Protein AF-A0A382PFU3-F1 (afdb_monomer_lite)

Sequence (94 aa):
MAKTDDIKFTEEELSSIGELQTDYARINNAFGQIAVAKYNIDLQEDAVRNDLQETRQKEQNILNTITEKYGPGQLDPATGVFTPSEVPDDEDSE

Secondary structure (DSSP, 8-state):
------PPPPHHHHHHHHHHHHHHHHHHHHHHHHHHHHHHHHHHHHHHHHHHHHHHHHHHHHHHHHHHHH-SEEE-TTT--EEE----------

Structure (mmCIF, N/CA/C/O backbone):
data_AF-A0A382PFU3-F1
#
_entry.id   AF-A0A382PFU3-F1
#
loop_
_atom_site.group_PDB
_atom_site.id
_atom_site.type_symbol
_atom_site.label_atom_id
_atom_site.label_alt_id
_atom_site.label_comp_id
_atom_site.label_asym_id
_atom_site.label_entity_id
_atom_site.label_seq_id
_atom_site.pdbx_PDB_ins_code
_atom_site.Cartn_x
_atom_site.Cartn_y
_atom_site.Cartn_z
_atom_site.occupancy
_atom_site.B_iso_or_equiv
_atom_site.auth_seq_id
_atom_site.auth_comp_id
_atom_site.auth_asym_id
_atom_site.auth_atom_id
_atom_site.pdbx_PDB_model_num
ATOM 1 N N . MET A 1 1 ? -42.163 -17.961 43.806 1.00 41.72 1 MET A N 1
ATOM 2 C CA . MET A 1 1 ? -41.719 -16.956 42.818 1.00 41.72 1 MET A CA 1
ATOM 3 C C . MET A 1 1 ? -40.471 -16.301 43.377 1.00 41.72 1 MET A C 1
ATOM 5 O O . MET A 1 1 ? -40.588 -15.534 44.322 1.00 41.72 1 MET A O 1
ATOM 9 N N . ALA A 1 2 ? -39.290 -16.694 42.901 1.00 44.91 2 ALA A N 1
ATOM 10 C CA . ALA A 1 2 ? -38.055 -16.011 43.271 1.00 44.91 2 ALA A CA 1
ATOM 11 C C . ALA A 1 2 ? -38.049 -14.658 42.549 1.00 44.91 2 ALA A C 1
ATOM 13 O O . ALA A 1 2 ? -38.195 -14.625 41.328 1.00 44.91 2 ALA A O 1
ATOM 14 N N . LYS A 1 3 ? -37.984 -13.559 43.304 1.00 55.12 3 LYS A N 1
ATOM 15 C CA . LYS A 1 3 ? -37.722 -12.239 42.734 1.00 55.12 3 LYS A CA 1
ATOM 16 C C . LYS A 1 3 ? -36.289 -12.264 42.223 1.00 55.12 3 LYS A C 1
ATOM 18 O O . LYS A 1 3 ? -35.372 -12.514 42.997 1.00 55.12 3 LYS A O 1
ATOM 23 N N . THR A 1 4 ? -36.117 -12.068 40.926 1.00 57.31 4 THR A N 1
ATOM 24 C CA . THR A 1 4 ? -34.818 -11.723 40.363 1.00 57.31 4 THR A CA 1
ATOM 25 C C . THR A 1 4 ? -34.533 -10.309 40.851 1.00 57.31 4 THR A C 1
ATOM 27 O O . THR A 1 4 ? -35.189 -9.370 40.409 1.00 57.31 4 THR A O 1
ATOM 30 N N . ASP A 1 5 ? -33.680 -10.166 41.862 1.00 64.44 5 ASP A N 1
ATOM 31 C CA . ASP A 1 5 ? -33.222 -8.848 42.287 1.00 64.44 5 ASP A CA 1
ATOM 32 C C . ASP A 1 5 ? -32.343 -8.295 41.161 1.00 64.44 5 ASP A C 1
ATOM 34 O O . ASP A 1 5 ? -31.272 -8.831 40.874 1.00 64.44 5 ASP A O 1
ATOM 38 N N . ASP A 1 6 ? -32.843 -7.274 40.466 1.00 70.69 6 ASP A N 1
ATOM 39 C CA . ASP A 1 6 ? -32.130 -6.615 39.376 1.00 70.69 6 ASP A CA 1
ATOM 40 C C . ASP A 1 6 ? -30.841 -5.982 39.922 1.00 70.69 6 ASP A C 1
ATOM 42 O O . ASP A 1 6 ? -30.868 -4.984 40.647 1.00 70.69 6 ASP A O 1
ATOM 46 N N . ILE A 1 7 ? -29.695 -6.567 39.573 1.00 82.25 7 ILE A N 1
ATOM 47 C CA . ILE A 1 7 ? -28.376 -6.028 39.908 1.00 82.25 7 ILE A CA 1
ATOM 48 C C . ILE A 1 7 ? -28.062 -4.912 38.908 1.00 82.25 7 ILE A C 1
ATOM 50 O O . ILE A 1 7 ? -28.016 -5.144 37.699 1.00 82.25 7 ILE A O 1
ATOM 54 N N . LYS A 1 8 ? -27.853 -3.690 39.409 1.00 85.44 8 LYS A N 1
ATOM 55 C CA . LYS A 1 8 ? -27.406 -2.550 38.600 1.00 85.44 8 LYS A CA 1
ATOM 56 C C . LYS A 1 8 ? -25.889 -2.441 38.631 1.00 85.44 8 LYS A C 1
ATOM 58 O O . LYS A 1 8 ? -25.290 -2.577 39.693 1.00 85.44 8 LYS A O 1
ATOM 63 N N . PHE A 1 9 ? -25.308 -2.129 37.479 1.00 87.75 9 PHE A N 1
ATOM 64 C CA . PHE A 1 9 ? -23.906 -1.742 37.391 1.00 87.75 9 PHE A CA 1
ATOM 65 C C . PHE A 1 9 ? -23.643 -0.456 38.175 1.00 87.75 9 PHE A C 1
ATOM 67 O O . PHE A 1 9 ? -24.485 0.447 38.231 1.00 87.75 9 PHE A O 1
ATOM 74 N N . THR A 1 10 ? -22.456 -0.391 38.761 1.00 93.56 10 THR A N 1
ATOM 75 C CA . THR A 1 10 ? -21.880 0.820 39.344 1.00 93.56 10 THR A CA 1
ATOM 76 C C . THR A 1 10 ? -21.539 1.840 38.254 1.00 93.56 10 THR A C 1
ATOM 78 O O . THR A 1 10 ? -21.420 1.506 37.073 1.00 93.56 10 THR A O 1
ATOM 81 N N . GLU A 1 11 ? -21.359 3.104 38.637 1.00 91.44 11 GLU A N 1
ATOM 82 C CA . GLU A 1 11 ? -20.942 4.153 37.697 1.00 91.44 11 GLU A CA 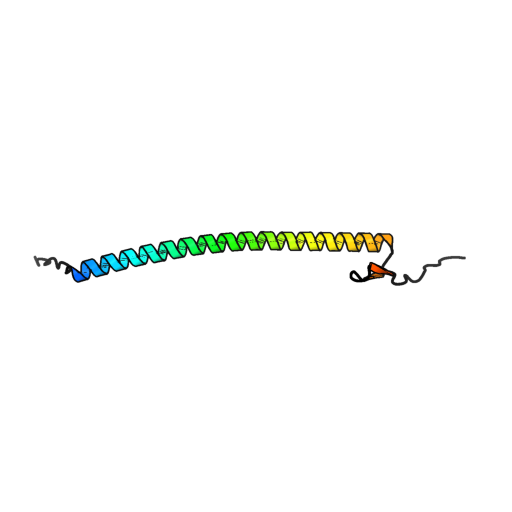1
ATOM 83 C C . GLU A 1 11 ? -19.572 3.857 37.065 1.00 91.44 11 GLU A C 1
ATOM 85 O O . GLU A 1 11 ? -19.395 4.093 35.872 1.00 91.44 11 GLU A O 1
ATOM 90 N N . GLU A 1 12 ? -18.634 3.274 37.821 1.00 93.94 12 GLU A N 1
ATOM 91 C CA . GLU A 1 12 ? -17.311 2.878 37.313 1.00 93.94 12 GLU A CA 1
ATOM 92 C C . GLU A 1 12 ? -17.403 1.781 36.244 1.00 93.94 12 GLU A C 1
ATOM 94 O O . GLU A 1 12 ? -16.721 1.845 35.217 1.00 93.94 12 GLU A O 1
ATOM 99 N N . GLU A 1 13 ? -18.279 0.793 36.441 1.00 93.38 13 GLU A N 1
ATOM 100 C CA . GLU A 1 13 ? -18.514 -0.272 35.460 1.00 93.38 13 GLU A CA 1
ATOM 101 C C . GLU A 1 13 ? -19.184 0.274 34.195 1.00 93.38 13 GLU A C 1
ATOM 103 O O . GLU A 1 13 ? -18.775 -0.065 33.083 1.00 93.38 13 GLU A O 1
ATOM 108 N N . LEU A 1 14 ? -20.171 1.164 34.341 1.00 94.75 14 LEU A N 1
ATOM 109 C CA . LEU A 1 14 ? -20.806 1.831 33.202 1.00 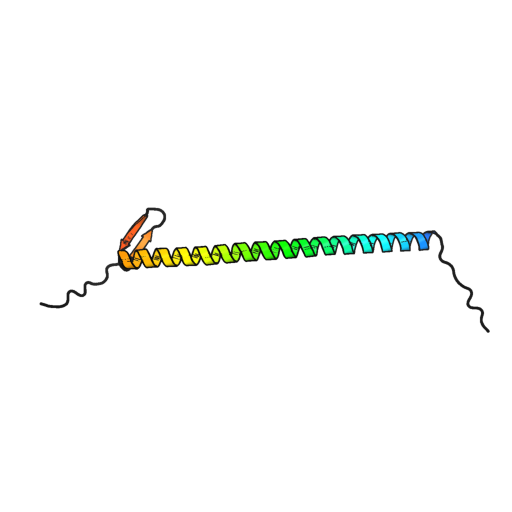94.75 14 LEU A CA 1
ATOM 110 C C . LEU A 1 14 ? -19.812 2.712 32.429 1.00 94.75 14 LEU A C 1
ATOM 112 O O . LEU A 1 14 ? -19.824 2.697 31.197 1.00 94.75 14 LEU A O 1
ATOM 116 N N . SER A 1 15 ? -18.928 3.428 33.132 1.00 95.31 15 SER A N 1
ATOM 117 C CA . SER A 1 15 ? -17.860 4.229 32.519 1.00 95.31 15 SER A CA 1
ATOM 118 C C . SER A 1 15 ? -16.896 3.349 31.727 1.00 95.31 15 SER A C 1
ATOM 120 O O . SER A 1 15 ? -16.634 3.613 30.555 1.00 95.31 15 SER A O 1
ATOM 122 N N . SER A 1 16 ? -16.441 2.248 32.331 1.00 96.25 16 SER A N 1
ATOM 123 C CA . SER A 1 16 ? -15.522 1.293 31.700 1.00 96.25 16 SER A CA 1
ATOM 124 C C . SER A 1 16 ? -16.116 0.673 30.429 1.00 96.25 16 SER A C 1
ATOM 126 O O . SER A 1 16 ? -15.425 0.502 29.424 1.00 96.25 16 SER A O 1
ATOM 128 N N . ILE A 1 17 ? -17.420 0.372 30.431 1.00 95.56 17 ILE A N 1
ATOM 129 C CA . ILE A 1 17 ? -18.133 -0.115 29.241 1.00 95.56 17 ILE A CA 1
ATOM 130 C C . ILE A 1 17 ? -18.196 0.970 28.154 1.00 95.56 17 ILE A C 1
ATOM 132 O O . ILE A 1 17 ? -18.012 0.661 26.975 1.00 95.56 17 ILE A O 1
ATOM 136 N N . GLY A 1 18 ? -18.433 2.229 28.528 1.00 96.50 18 GLY A N 1
ATOM 137 C CA . GLY A 1 18 ? -18.457 3.356 27.591 1.00 96.50 18 GLY A CA 1
ATOM 138 C C . GLY A 1 18 ? -17.099 3.616 26.928 1.00 96.50 18 GLY A C 1
ATOM 139 O O . GLY A 1 18 ? -17.026 3.820 25.711 1.00 96.50 18 GLY A O 1
ATOM 140 N N . GLU A 1 19 ? -16.015 3.544 27.700 1.00 97.69 19 GLU A N 1
ATOM 141 C CA . GLU A 1 19 ? -14.645 3.627 27.180 1.00 97.69 19 GLU A CA 1
ATOM 142 C C . GLU A 1 19 ? -14.361 2.486 26.203 1.00 97.69 19 GLU A C 1
ATOM 144 O O . GLU A 1 19 ? -13.918 2.729 25.079 1.00 97.69 19 GLU A O 1
ATOM 149 N N . LEU A 1 20 ? -14.725 1.255 26.571 1.00 98.06 20 LEU A N 1
ATOM 150 C CA . LEU A 1 20 ? -14.532 0.088 25.718 1.00 98.06 20 LEU A CA 1
ATOM 151 C C . LEU A 1 20 ? -15.285 0.218 24.384 1.00 98.06 20 LEU A C 1
ATOM 153 O O . LEU A 1 20 ? -14.736 -0.092 23.325 1.00 98.06 20 LEU A O 1
ATOM 157 N N . GLN A 1 21 ? -16.527 0.707 24.403 1.00 97.75 21 GLN A N 1
ATOM 158 C CA . GLN A 1 21 ? -17.294 0.976 23.181 1.00 97.75 21 GLN A CA 1
ATOM 159 C C . GLN A 1 21 ? -16.616 2.031 22.299 1.00 97.75 21 GLN A C 1
ATOM 161 O O . GLN A 1 21 ? -16.543 1.866 21.077 1.00 97.75 21 GLN A O 1
ATOM 166 N N . THR A 1 22 ? -16.087 3.088 22.916 1.00 98.12 22 THR A N 1
ATOM 167 C CA . THR A 1 22 ? -15.351 4.150 22.219 1.00 98.12 22 THR A CA 1
ATOM 168 C C . THR A 1 22 ? -14.078 3.604 21.577 1.00 98.12 22 THR A C 1
ATOM 170 O O . THR A 1 22 ? -13.788 3.902 20.415 1.00 98.12 22 THR A O 1
ATOM 173 N N . ASP A 1 23 ? -13.352 2.742 22.285 1.00 98.50 23 ASP A N 1
ATOM 174 C CA . ASP A 1 23 ? -12.153 2.097 21.767 1.00 98.50 23 ASP A CA 1
ATOM 175 C C . ASP A 1 23 ? -12.452 1.159 20.601 1.00 98.50 23 ASP A C 1
ATOM 177 O O . ASP A 1 23 ? -11.776 1.234 19.574 1.00 98.50 23 ASP A O 1
ATOM 181 N N . TYR A 1 24 ? -13.498 0.332 20.690 1.00 98.62 24 TYR A N 1
ATOM 182 C CA . TYR A 1 24 ? -13.922 -0.496 19.559 1.00 98.62 24 TYR A CA 1
ATOM 183 C C . TYR A 1 24 ? -14.301 0.350 18.344 1.00 98.62 24 TYR A C 1
ATOM 185 O O . TYR A 1 24 ? -13.909 0.025 17.220 1.00 98.62 24 TYR A O 1
ATOM 193 N N . ALA A 1 25 ? -15.024 1.455 18.545 1.00 98.31 25 ALA A N 1
ATOM 194 C CA . ALA A 1 25 ? -15.361 2.368 17.460 1.00 98.31 25 ALA A CA 1
ATOM 195 C C . ALA A 1 25 ? -14.094 2.959 16.820 1.00 98.31 25 ALA A C 1
ATOM 197 O O . ALA A 1 25 ? -13.962 2.966 15.594 1.00 98.31 25 ALA A O 1
ATOM 198 N N . ARG A 1 26 ? -13.125 3.399 17.629 1.00 98.56 26 ARG A N 1
ATOM 199 C CA . ARG A 1 26 ? -11.834 3.913 17.151 1.00 98.56 26 ARG A CA 1
ATOM 200 C C . ARG A 1 26 ? -11.053 2.856 16.366 1.00 98.56 26 ARG A C 1
ATOM 202 O O . ARG A 1 26 ? -10.560 3.154 15.280 1.00 98.56 26 ARG A O 1
ATOM 209 N N . ILE A 1 27 ? -10.968 1.631 16.884 1.00 98.62 27 ILE A N 1
ATOM 210 C CA . ILE A 1 27 ? -10.260 0.509 16.250 1.00 98.62 27 ILE A CA 1
ATOM 211 C C . ILE A 1 27 ? -10.895 0.157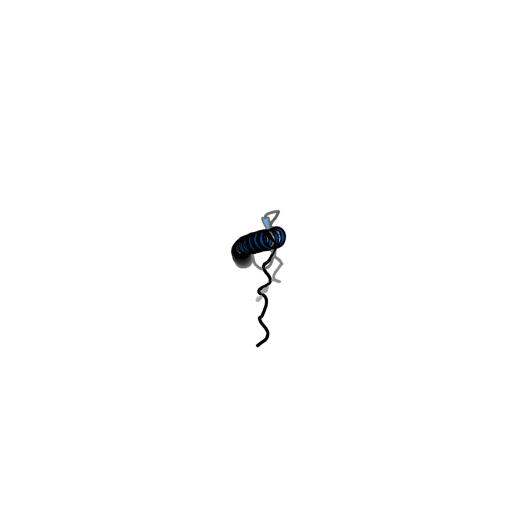 14.902 1.00 98.62 27 ILE A C 1
ATOM 213 O O . ILE A 1 27 ? -10.185 0.039 13.905 1.00 98.62 27 ILE A O 1
ATOM 217 N N . ASN A 1 28 ? -12.223 0.054 14.835 1.00 98.38 28 ASN A N 1
ATOM 218 C CA . ASN A 1 28 ? -12.928 -0.249 13.589 1.00 98.38 28 ASN A CA 1
ATOM 219 C C . ASN A 1 28 ? -12.718 0.837 12.527 1.00 98.38 28 ASN A C 1
ATOM 221 O O . ASN A 1 28 ? -12.464 0.522 11.365 1.00 98.38 28 ASN A O 1
ATOM 225 N N . ASN A 1 29 ? -12.755 2.113 12.921 1.00 98.50 29 ASN A N 1
ATOM 226 C CA . ASN A 1 29 ? -12.456 3.217 12.009 1.00 98.50 29 ASN A CA 1
ATOM 227 C C . ASN A 1 29 ? -11.012 3.151 11.490 1.00 98.50 29 ASN A C 1
ATOM 229 O O . ASN A 1 29 ? -10.786 3.299 10.289 1.00 98.50 29 ASN A O 1
ATOM 233 N N . ALA A 1 30 ? -10.043 2.876 12.369 1.00 98.44 30 ALA A N 1
ATOM 234 C CA . ALA A 1 30 ? -8.646 2.715 11.974 1.00 98.44 30 ALA A CA 1
ATOM 235 C C . ALA A 1 30 ? -8.464 1.543 10.993 1.00 98.44 30 ALA A C 1
ATOM 237 O O . ALA A 1 30 ? -7.789 1.691 9.975 1.00 98.44 30 ALA A O 1
ATOM 238 N N . PHE A 1 31 ? -9.117 0.402 11.236 1.00 98.62 31 PHE A N 1
ATOM 239 C CA . PHE A 1 31 ? -9.104 -0.720 10.295 1.00 98.62 31 PHE A CA 1
ATOM 240 C C . PHE A 1 31 ? -9.721 -0.360 8.943 1.00 98.62 31 PHE A C 1
ATOM 242 O O . PHE A 1 31 ? -9.155 -0.725 7.914 1.00 98.62 31 PHE A O 1
ATOM 249 N N . GLY A 1 32 ? -10.826 0.389 8.927 1.00 98.56 32 GLY A N 1
ATOM 250 C CA . GLY A 1 32 ? -11.435 0.878 7.689 1.00 98.56 32 GLY A CA 1
ATOM 251 C C . GLY A 1 32 ? -10.478 1.754 6.878 1.00 98.56 32 GLY A C 1
ATOM 252 O O . GLY A 1 32 ? -10.303 1.538 5.680 1.00 98.56 32 GLY A O 1
ATOM 253 N N . GLN A 1 33 ? -9.786 2.687 7.536 1.00 98.44 33 GLN A N 1
ATOM 254 C CA . GLN A 1 33 ? -8.774 3.530 6.890 1.00 98.44 33 GLN A CA 1
ATOM 255 C C . GLN A 1 33 ? -7.616 2.702 6.317 1.00 98.44 33 GLN A C 1
ATOM 257 O O . GLN A 1 33 ? -7.202 2.926 5.180 1.00 98.44 33 GLN A O 1
ATOM 262 N N . ILE A 1 34 ? -7.125 1.709 7.068 1.00 98.69 34 ILE A N 1
ATOM 263 C CA . ILE A 1 34 ? -6.066 0.801 6.605 1.00 98.69 34 ILE A CA 1
ATOM 264 C C . ILE A 1 34 ? -6.532 -0.015 5.396 1.00 98.69 34 ILE A C 1
ATOM 266 O O . ILE A 1 34 ? -5.764 -0.193 4.455 1.00 98.69 34 ILE A O 1
ATOM 270 N N . ALA A 1 35 ? -7.773 -0.505 5.395 1.00 98.62 35 ALA A N 1
ATOM 271 C CA . ALA A 1 35 ? -8.318 -1.270 4.276 1.00 98.62 35 ALA A CA 1
ATOM 272 C C . ALA A 1 35 ? -8.375 -0.432 2.988 1.00 98.62 35 ALA A C 1
ATOM 274 O O . ALA A 1 35 ? -7.950 -0.903 1.936 1.00 98.62 35 ALA A O 1
ATOM 275 N N . VAL A 1 36 ? -8.814 0.828 3.083 1.00 98.62 36 VAL A N 1
ATOM 276 C CA . VAL A 1 36 ? -8.809 1.765 1.946 1.00 98.62 36 VAL A CA 1
ATOM 277 C C . VAL A 1 36 ? -7.384 2.056 1.474 1.00 98.62 36 VAL A C 1
ATOM 279 O O . VAL A 1 36 ? -7.121 2.063 0.274 1.00 98.62 36 VAL A O 1
ATOM 282 N N . ALA A 1 37 ? -6.447 2.268 2.401 1.00 98.56 37 ALA A N 1
ATOM 283 C CA . ALA A 1 37 ? -5.050 2.506 2.052 1.00 98.56 37 ALA A CA 1
ATOM 284 C C . ALA A 1 37 ? -4.433 1.311 1.311 1.00 98.56 37 ALA A C 1
ATOM 286 O O . ALA A 1 37 ? -3.774 1.510 0.295 1.00 98.56 37 ALA A O 1
ATOM 287 N N . LYS A 1 38 ? -4.689 0.081 1.775 1.00 98.62 38 LYS A N 1
ATOM 288 C CA . LYS A 1 38 ? -4.249 -1.148 1.097 1.00 98.62 38 LYS A CA 1
ATOM 289 C C . LYS A 1 38 ? -4.819 -1.249 -0.313 1.00 98.62 38 LYS A C 1
ATOM 291 O O . LYS A 1 38 ? -4.050 -1.397 -1.248 1.00 98.62 38 LYS A O 1
ATOM 296 N N . TYR A 1 39 ? -6.126 -1.049 -0.467 1.00 98.56 39 TYR A N 1
ATOM 297 C CA . TYR A 1 39 ? -6.768 -1.052 -1.781 1.00 98.56 39 TYR A CA 1
ATOM 298 C C . TYR A 1 39 ? -6.118 -0.053 -2.755 1.00 98.56 39 TYR A C 1
ATOM 300 O O . TYR A 1 39 ? -5.857 -0.377 -3.908 1.00 98.56 39 TYR A O 1
ATOM 308 N N . ASN A 1 40 ? -5.794 1.155 -2.287 1.00 98.50 40 ASN A N 1
ATOM 309 C CA . ASN A 1 40 ? -5.116 2.150 -3.119 1.00 98.50 40 ASN A CA 1
ATOM 310 C C . ASN A 1 40 ? -3.680 1.751 -3.487 1.00 98.50 40 ASN A C 1
ATOM 312 O O . ASN A 1 40 ? -3.217 2.116 -4.565 1.00 98.50 40 ASN A O 1
ATOM 316 N N . ILE A 1 41 ? -2.970 1.047 -2.601 1.00 98.56 41 ILE A N 1
ATOM 317 C CA . ILE A 1 41 ? -1.632 0.514 -2.886 1.00 98.56 41 ILE A CA 1
ATOM 318 C C . ILE A 1 41 ? -1.724 -0.579 -3.949 1.00 98.56 41 ILE A C 1
ATOM 320 O O . ILE A 1 41 ? -0.956 -0.532 -4.903 1.00 98.56 41 ILE A O 1
ATOM 324 N N . ASP A 1 42 ? -2.693 -1.489 -3.837 1.00 98.62 42 ASP A N 1
ATOM 325 C CA . ASP A 1 42 ? -2.904 -2.560 -4.817 1.00 98.62 42 ASP A CA 1
ATOM 326 C C . ASP A 1 42 ? -3.161 -1.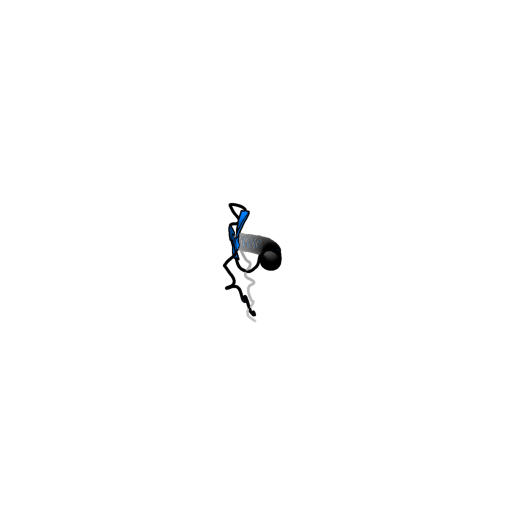972 -6.220 1.00 98.62 42 ASP A C 1
ATOM 328 O O . ASP A 1 42 ? -2.537 -2.377 -7.198 1.00 98.62 42 ASP A O 1
ATOM 332 N N . LEU A 1 43 ? -3.988 -0.921 -6.317 1.00 98.56 43 LEU A N 1
ATOM 333 C CA . LEU A 1 43 ? -4.218 -0.208 -7.582 1.00 98.56 43 LEU A CA 1
ATOM 334 C C . LEU A 1 43 ? -2.945 0.434 -8.158 1.00 98.56 43 LEU A C 1
ATOM 336 O O . LEU A 1 43 ? -2.751 0.447 -9.374 1.00 98.56 43 LEU A O 1
ATOM 340 N N . GLN A 1 44 ? -2.089 1.003 -7.305 1.00 98.44 44 GLN A N 1
ATOM 341 C CA . GLN A 1 44 ? -0.812 1.577 -7.744 1.00 98.44 44 GLN A CA 1
ATOM 342 C C . GLN A 1 44 ? 0.156 0.489 -8.209 1.00 98.44 44 GLN A C 1
ATOM 344 O O . GLN A 1 44 ? 0.864 0.681 -9.196 1.00 98.44 44 GLN A O 1
ATOM 349 N N . GLU A 1 45 ? 0.177 -0.652 -7.523 1.00 98.50 45 GLU A N 1
ATOM 350 C CA . GLU A 1 45 ? 0.986 -1.801 -7.911 1.00 98.50 45 GLU A CA 1
ATOM 351 C C . GLU A 1 45 ? 0.575 -2.322 -9.292 1.00 98.50 45 GLU A C 1
ATOM 353 O O . GLU A 1 45 ? 1.435 -2.509 -10.155 1.00 98.50 45 GLU A O 1
ATOM 358 N N . ASP A 1 46 ? -0.726 -2.486 -9.533 1.00 98.50 46 ASP A N 1
ATOM 359 C CA . ASP A 1 46 ? -1.253 -2.923 -10.827 1.00 98.50 46 ASP A CA 1
ATOM 360 C C . ASP A 1 46 ? -0.890 -1.950 -11.956 1.00 98.50 46 ASP A C 1
ATOM 362 O O . ASP A 1 46 ? -0.494 -2.378 -13.044 1.00 98.50 46 ASP A O 1
ATOM 366 N N . ALA A 1 47 ? -0.953 -0.639 -11.701 1.00 98.25 47 ALA A N 1
ATOM 367 C CA . ALA A 1 47 ? -0.530 0.369 -12.672 1.00 98.25 47 ALA A CA 1
ATOM 368 C C . ALA A 1 47 ? 0.953 0.206 -13.051 1.00 98.25 47 ALA A C 1
ATOM 370 O O . ALA A 1 47 ? 1.285 0.110 -14.231 1.00 98.25 47 ALA A O 1
ATOM 371 N N . VAL A 1 48 ? 1.839 0.072 -12.059 1.00 98.31 48 VAL A N 1
ATOM 372 C CA . VAL A 1 48 ? 3.281 -0.112 -12.297 1.00 98.31 48 VAL A CA 1
ATOM 373 C C . VAL A 1 48 ? 3.577 -1.445 -12.994 1.00 98.31 48 VAL A C 1
ATOM 375 O O . VAL A 1 48 ? 4.468 -1.526 -13.843 1.00 98.31 48 VAL A O 1
ATOM 378 N N . ARG A 1 49 ? 2.830 -2.508 -12.672 1.00 98.06 49 ARG A N 1
ATOM 379 C CA . ARG A 1 49 ? 2.945 -3.805 -13.358 1.00 98.06 49 ARG A CA 1
ATOM 380 C C . ARG A 1 49 ? 2.598 -3.687 -14.841 1.00 98.06 49 ARG A C 1
ATOM 382 O O . ARG A 1 49 ? 3.323 -4.245 -15.668 1.00 98.06 49 ARG A O 1
ATOM 389 N N . ASN A 1 50 ? 1.545 -2.945 -15.176 1.00 98.00 50 ASN A N 1
ATOM 390 C CA . ASN A 1 50 ? 1.173 -2.686 -16.566 1.00 98.00 50 ASN A CA 1
ATOM 391 C C . ASN A 1 50 ? 2.255 -1.877 -17.292 1.00 98.00 50 ASN A C 1
ATOM 393 O O . ASN A 1 50 ? 2.690 -2.285 -18.369 1.00 98.00 50 ASN A O 1
ATOM 397 N N . ASP A 1 51 ? 2.775 -0.814 -16.672 1.00 97.81 51 ASP A N 1
ATOM 398 C CA . ASP A 1 51 ? 3.863 -0.006 -17.239 1.00 97.81 51 ASP A CA 1
ATOM 399 C C . ASP A 1 51 ? 5.116 -0.849 -17.530 1.00 97.81 51 ASP A C 1
ATOM 401 O O . ASP A 1 51 ? 5.758 -0.705 -18.579 1.00 97.81 51 ASP A O 1
ATOM 405 N N . LEU A 1 52 ? 5.460 -1.777 -16.630 1.00 97.19 52 LEU A N 1
ATOM 406 C CA . LEU A 1 52 ? 6.567 -2.712 -16.828 1.00 97.19 52 LEU A CA 1
ATOM 407 C C . LEU A 1 52 ? 6.320 -3.629 -18.031 1.00 97.19 52 LEU A C 1
ATOM 409 O O . LEU A 1 52 ? 7.227 -3.841 -18.840 1.00 97.19 52 LEU A O 1
ATOM 413 N N . GLN A 1 53 ? 5.114 -4.183 -18.155 1.00 96.94 53 GLN A N 1
ATOM 414 C CA . GLN A 1 53 ? 4.759 -5.051 -19.275 1.00 96.94 53 GLN A CA 1
ATOM 415 C C . GLN A 1 53 ? 4.813 -4.292 -20.605 1.00 96.94 53 GLN A C 1
ATOM 417 O O . GLN A 1 53 ? 5.405 -4.787 -21.566 1.00 96.94 53 GLN A O 1
ATOM 422 N N . GLU A 1 54 ? 4.259 -3.081 -20.660 1.00 97.62 54 GLU A N 1
ATOM 423 C CA . GLU A 1 54 ? 4.336 -2.233 -21.849 1.00 97.62 54 GLU A CA 1
ATOM 424 C C . GLU A 1 54 ? 5.779 -1.895 -22.220 1.00 97.62 54 GLU A C 1
ATOM 426 O O . GLU A 1 54 ? 6.145 -1.923 -23.396 1.00 97.62 54 GLU A O 1
ATOM 431 N N . THR A 1 55 ? 6.613 -1.587 -21.227 1.00 96.00 55 THR A N 1
ATOM 432 C CA . THR A 1 55 ? 8.026 -1.264 -21.447 1.00 96.00 55 THR A CA 1
ATOM 433 C C . THR A 1 55 ? 8.781 -2.458 -22.018 1.00 96.00 55 THR A C 1
ATOM 435 O O . THR A 1 55 ? 9.501 -2.301 -23.000 1.00 96.00 55 THR A O 1
ATOM 438 N N . ARG A 1 56 ? 8.552 -3.664 -21.489 1.00 92.62 56 ARG A N 1
ATOM 439 C CA . ARG A 1 56 ? 9.130 -4.905 -22.033 1.00 92.62 56 ARG A CA 1
ATOM 440 C C . ARG A 1 56 ? 8.660 -5.194 -23.454 1.00 92.62 56 ARG A C 1
ATOM 442 O O . ARG A 1 56 ? 9.448 -5.624 -24.289 1.00 92.62 56 ARG A O 1
ATOM 449 N N . GLN A 1 57 ? 7.389 -4.934 -23.758 1.00 95.62 57 GLN A N 1
ATOM 450 C CA . GLN A 1 57 ? 6.888 -5.096 -25.121 1.00 95.62 57 GLN A CA 1
ATOM 451 C C . GLN A 1 57 ? 7.551 -4.100 -26.080 1.00 95.62 57 GLN A C 1
ATOM 453 O O . GLN A 1 57 ? 7.932 -4.474 -27.189 1.00 95.62 57 GLN A O 1
ATOM 458 N N . LYS A 1 58 ? 7.722 -2.840 -25.658 1.00 94.62 58 LYS A N 1
ATOM 459 C CA . LYS A 1 58 ? 8.454 -1.822 -26.429 1.00 94.62 58 LYS A CA 1
ATOM 460 C C . LYS A 1 58 ? 9.907 -2.239 -26.645 1.00 94.62 58 LYS A C 1
ATOM 462 O O . LYS A 1 58 ? 10.386 -2.143 -27.769 1.00 94.62 58 LYS A O 1
ATOM 467 N N . GLU A 1 59 ? 10.573 -2.744 -25.610 1.00 88.44 59 GLU A N 1
ATOM 468 C CA . GLU A 1 59 ? 11.932 -3.283 -25.694 1.00 88.44 59 GLU A CA 1
ATOM 469 C C . GLU A 1 59 ? 12.021 -4.402 -26.738 1.00 88.44 59 GLU A C 1
ATOM 471 O O . GLU A 1 59 ? 12.815 -4.301 -27.670 1.00 88.44 59 GLU A O 1
ATOM 476 N N . GLN A 1 60 ? 11.151 -5.413 -26.663 1.00 88.00 60 GLN A N 1
ATOM 477 C CA . GLN A 1 60 ? 11.146 -6.511 -27.632 1.00 88.00 60 GLN A CA 1
ATOM 478 C C . GLN A 1 60 ? 10.885 -6.022 -29.062 1.00 88.00 60 GLN A C 1
ATOM 480 O O . GLN A 1 60 ? 11.537 -6.479 -29.998 1.00 88.00 60 GLN A O 1
ATOM 485 N N . ASN A 1 61 ? 9.963 -5.072 -29.243 1.00 92.19 61 ASN A N 1
ATOM 486 C CA . ASN A 1 61 ? 9.680 -4.489 -30.555 1.00 92.19 61 ASN A CA 1
ATOM 487 C C . ASN A 1 61 ? 10.903 -3.751 -31.123 1.00 92.19 61 ASN A C 1
ATOM 489 O O . ASN A 1 61 ? 11.191 -3.863 -32.316 1.00 92.19 61 ASN A O 1
ATOM 493 N N . ILE A 1 62 ? 11.635 -3.016 -30.278 1.00 87.31 62 ILE A N 1
ATOM 494 C CA . ILE A 1 62 ? 12.871 -2.328 -30.669 1.00 87.31 62 ILE A CA 1
ATOM 495 C C . ILE A 1 62 ? 13.936 -3.352 -31.067 1.00 87.31 62 ILE A C 1
ATOM 497 O O . ILE A 1 62 ? 14.527 -3.213 -32.136 1.00 87.31 62 ILE A O 1
ATOM 501 N N . LEU A 1 63 ? 14.147 -4.394 -30.257 1.00 83.62 63 LEU A N 1
ATOM 502 C CA . LEU A 1 63 ? 15.110 -5.455 -30.559 1.00 83.62 63 LEU A CA 1
ATOM 503 C C . LEU A 1 63 ? 14.781 -6.145 -31.886 1.00 83.62 63 LEU A C 1
ATOM 505 O O . LEU A 1 63 ? 15.659 -6.257 -32.735 1.00 83.62 63 LEU A O 1
ATOM 509 N N . ASN A 1 64 ? 13.513 -6.501 -32.113 1.00 84.81 64 ASN A N 1
ATOM 510 C CA . ASN A 1 64 ? 13.067 -7.094 -33.376 1.00 84.81 64 ASN A CA 1
ATOM 511 C C . ASN A 1 64 ? 13.344 -6.165 -34.565 1.00 84.81 64 ASN A C 1
ATOM 513 O O . ASN A 1 64 ? 13.908 -6.605 -35.559 1.00 84.81 64 ASN A O 1
ATOM 517 N N . THR A 1 65 ? 13.026 -4.871 -34.441 1.00 87.38 65 THR A N 1
ATOM 518 C CA . THR A 1 65 ? 13.283 -3.876 -35.500 1.00 87.38 65 THR A CA 1
ATOM 519 C C . THR A 1 65 ? 14.778 -3.765 -35.823 1.00 87.38 65 THR A C 1
ATOM 521 O O . THR A 1 65 ? 15.163 -3.596 -36.980 1.00 87.38 65 THR A O 1
ATOM 524 N N . ILE A 1 66 ? 15.643 -3.846 -34.809 1.00 83.31 66 ILE A N 1
ATOM 525 C CA . ILE A 1 66 ? 17.099 -3.799 -34.987 1.00 83.31 66 ILE A CA 1
ATOM 526 C C . ILE A 1 66 ? 17.594 -5.080 -35.663 1.00 83.31 66 ILE A C 1
ATOM 528 O O . ILE A 1 66 ? 18.349 -4.990 -36.628 1.00 83.31 66 ILE A O 1
ATOM 532 N N . THR A 1 67 ? 17.136 -6.250 -35.214 1.00 80.69 67 THR A N 1
ATOM 533 C CA . THR A 1 67 ? 17.485 -7.542 -35.819 1.00 80.69 67 THR A CA 1
ATOM 534 C C . THR A 1 67 ? 17.002 -7.652 -37.266 1.00 80.69 67 THR A C 1
ATOM 536 O O . THR A 1 67 ? 17.751 -8.114 -38.119 1.00 80.69 67 THR A O 1
ATOM 539 N N . GLU A 1 68 ? 15.796 -7.179 -37.588 1.00 83.50 68 GLU A N 1
ATOM 540 C CA . GLU A 1 68 ? 15.296 -7.129 -38.971 1.00 83.50 68 GLU A CA 1
ATOM 541 C C . GLU A 1 68 ? 16.157 -6.225 -39.862 1.00 83.50 68 GLU A C 1
ATOM 543 O O . GLU A 1 68 ? 16.378 -6.529 -41.032 1.00 83.50 68 GLU A O 1
ATOM 548 N N . LYS A 1 69 ? 16.660 -5.110 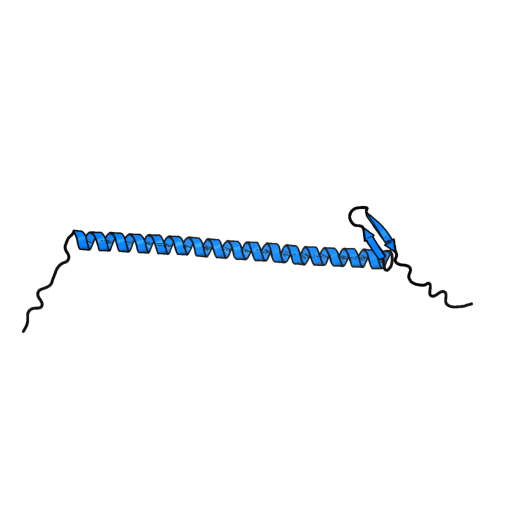-39.317 1.00 82.88 69 LYS A N 1
ATOM 549 C CA . LYS A 1 69 ? 17.436 -4.129 -40.082 1.00 82.88 69 LYS A CA 1
ATOM 550 C C . LYS A 1 69 ? 18.905 -4.514 -40.268 1.00 82.88 69 LYS A C 1
ATOM 552 O O . LYS A 1 69 ? 19.489 -4.153 -41.288 1.00 82.88 69 LYS A O 1
ATOM 557 N N . TYR A 1 70 ? 19.511 -5.173 -39.284 1.00 81.94 70 TYR A N 1
ATOM 558 C CA . TYR A 1 70 ? 20.958 -5.412 -39.243 1.00 81.94 70 TYR A CA 1
ATOM 559 C C . TYR A 1 70 ? 21.350 -6.896 -39.145 1.00 81.94 70 TYR A C 1
ATOM 561 O O . TYR A 1 70 ? 22.539 -7.200 -39.087 1.00 81.94 70 TYR A O 1
ATOM 569 N N . GLY A 1 71 ? 20.380 -7.815 -39.160 1.00 76.88 71 GLY A N 1
ATOM 570 C CA . GLY A 1 71 ? 20.603 -9.251 -39.000 1.00 76.88 71 GLY A CA 1
ATOM 571 C C . GLY A 1 71 ? 20.728 -9.683 -37.532 1.00 76.88 71 GLY A C 1
ATOM 572 O O . GLY A 1 71 ? 20.567 -8.869 -36.618 1.00 76.88 71 GLY A O 1
ATOM 573 N N . PRO A 1 72 ? 20.986 -10.975 -37.261 1.00 74.62 72 PRO A N 1
ATOM 574 C CA . PRO A 1 72 ? 21.289 -11.436 -35.910 1.00 74.62 72 PRO A CA 1
ATOM 575 C C . PRO A 1 72 ? 22.556 -10.741 -35.399 1.00 74.62 72 PRO A C 1
ATOM 577 O O . PRO A 1 72 ? 23.536 -10.594 -36.121 1.00 74.62 72 PRO A O 1
ATOM 580 N N . GLY A 1 73 ? 22.550 -10.288 -34.149 1.00 73.81 73 GLY A N 1
ATOM 581 C CA . GLY A 1 73 ? 23.690 -9.583 -33.573 1.00 73.81 73 GLY A CA 1
ATOM 582 C C . GLY A 1 73 ? 23.427 -9.066 -32.170 1.00 73.81 73 GLY A C 1
ATOM 583 O O . GLY A 1 73 ? 22.301 -9.101 -31.673 1.00 73.81 73 GLY A O 1
ATOM 584 N N . GLN A 1 74 ? 24.489 -8.592 -31.526 1.00 72.75 74 GLN A N 1
ATOM 585 C CA . GLN A 1 74 ? 24.447 -8.051 -30.175 1.00 72.75 74 GLN A CA 1
ATOM 586 C C . GLN A 1 74 ? 24.476 -6.522 -30.247 1.00 72.75 74 GLN A C 1
ATOM 588 O O . GLN A 1 74 ? 25.431 -5.936 -30.756 1.00 72.75 74 GLN A O 1
ATOM 593 N N . LEU A 1 75 ? 23.440 -5.870 -29.718 1.00 72.31 75 LEU A N 1
ATOM 594 C CA . LEU A 1 75 ? 23.453 -4.430 -29.466 1.00 72.31 75 LEU A CA 1
ATOM 595 C C . LEU A 1 75 ? 24.051 -4.169 -28.083 1.00 72.31 75 LEU A C 1
ATOM 597 O O . LEU A 1 75 ? 23.590 -4.751 -27.100 1.00 72.31 75 LEU A O 1
ATOM 601 N N . ASP A 1 76 ? 25.023 -3.264 -27.998 1.00 71.94 76 ASP A N 1
ATOM 602 C CA . ASP A 1 76 ? 25.421 -2.651 -26.733 1.00 71.94 76 ASP A CA 1
ATOM 603 C C . ASP A 1 76 ? 24.621 -1.350 -26.520 1.00 71.94 76 ASP A C 1
ATOM 605 O O . ASP A 1 76 ? 24.893 -0.340 -27.176 1.00 71.94 76 ASP A O 1
ATOM 609 N N . PRO A 1 77 ? 23.628 -1.333 -25.613 1.00 65.19 77 PRO A N 1
ATOM 610 C CA . PRO A 1 77 ? 22.799 -0.155 -25.376 1.00 65.19 77 PRO A CA 1
ATOM 611 C C . PRO A 1 77 ? 23.547 1.005 -24.698 1.00 65.19 77 PRO A C 1
ATOM 613 O O . PRO A 1 77 ? 23.056 2.131 -24.744 1.00 65.19 77 PRO A O 1
ATOM 616 N N . ALA A 1 78 ? 24.714 0.775 -24.082 1.00 70.62 78 ALA A N 1
ATOM 617 C CA . ALA A 1 78 ? 25.504 1.833 -23.449 1.00 70.62 78 ALA A CA 1
ATOM 618 C C . ALA A 1 78 ? 26.379 2.596 -24.458 1.00 70.62 78 ALA A C 1
ATOM 620 O O . ALA A 1 78 ? 26.600 3.796 -24.295 1.00 70.62 78 ALA A O 1
ATOM 621 N N . THR A 1 79 ? 26.867 1.917 -25.499 1.00 75.75 79 THR A N 1
ATOM 622 C CA . THR A 1 79 ? 27.727 2.517 -26.536 1.00 75.75 79 THR A CA 1
ATOM 623 C C . THR A 1 79 ? 26.997 2.778 -27.854 1.00 75.75 79 THR A C 1
ATOM 625 O O . THR A 1 79 ? 27.480 3.553 -28.679 1.00 75.75 79 THR A O 1
ATOM 628 N N . GLY A 1 80 ? 25.826 2.166 -28.056 1.00 69.38 80 GLY A N 1
ATOM 629 C CA . GLY A 1 80 ? 25.048 2.247 -29.292 1.00 69.38 80 GLY A CA 1
ATOM 630 C C . GLY A 1 80 ? 25.642 1.439 -30.449 1.00 69.38 80 GLY A C 1
ATOM 631 O O . GLY A 1 80 ? 25.181 1.571 -31.582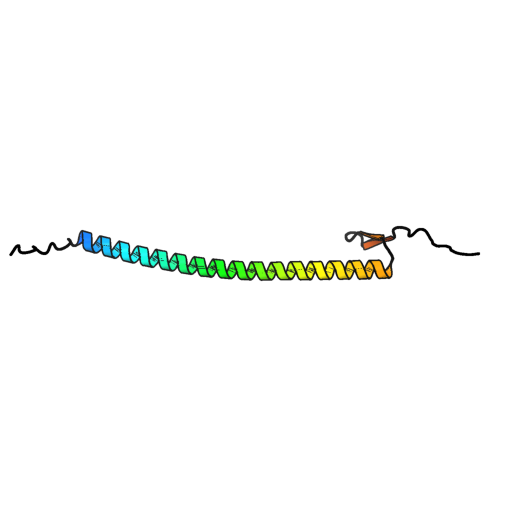 1.00 69.38 80 GLY A O 1
ATOM 632 N N . VAL A 1 81 ? 26.668 0.624 -30.189 1.00 72.31 81 VAL A N 1
ATOM 633 C CA . VAL A 1 81 ? 27.329 -0.194 -31.209 1.00 72.31 81 VAL A CA 1
ATOM 634 C C . VAL A 1 81 ? 26.559 -1.501 -31.378 1.00 72.31 81 VAL A C 1
ATOM 636 O O . VAL A 1 81 ? 26.346 -2.244 -30.420 1.00 72.31 81 VAL A O 1
ATOM 639 N N . PHE A 1 82 ? 26.134 -1.778 -32.610 1.00 73.56 82 PHE A N 1
ATOM 640 C CA . PHE A 1 82 ? 25.576 -3.068 -33.001 1.00 73.56 82 PHE A CA 1
ATOM 641 C C . PHE A 1 82 ? 26.674 -3.918 -33.637 1.00 73.56 82 PHE A C 1
ATOM 643 O O . PHE A 1 82 ? 27.294 -3.488 -34.610 1.00 73.56 82 PHE A O 1
ATOM 650 N N . THR A 1 83 ? 26.890 -5.114 -33.099 1.00 77.62 83 THR A N 1
ATOM 651 C CA . THR A 1 83 ? 27.832 -6.100 -33.631 1.00 77.62 83 THR A CA 1
ATOM 652 C C . THR A 1 83 ? 27.028 -7.236 -34.263 1.00 77.62 83 THR A C 1
ATOM 654 O O . THR A 1 83 ? 26.485 -8.065 -33.522 1.00 77.62 83 THR A O 1
ATOM 657 N N . PRO A 1 84 ? 26.912 -7.287 -35.602 1.00 75.12 84 PRO A N 1
ATOM 658 C CA . PRO A 1 84 ? 26.299 -8.416 -36.289 1.00 75.12 84 PRO A CA 1
ATOM 659 C C . PRO A 1 84 ? 27.026 -9.708 -35.905 1.00 75.12 84 PRO A C 1
ATOM 661 O O . PRO A 1 84 ? 28.255 -9.754 -35.875 1.00 75.12 84 PRO A O 1
ATOM 664 N N . SER A 1 85 ? 26.274 -10.749 -35.573 1.00 68.56 85 SER A N 1
ATOM 665 C CA . SER A 1 85 ? 26.802 -12.108 -35.517 1.00 68.56 85 SER A CA 1
ATOM 666 C C . SER A 1 85 ? 26.777 -12.619 -36.945 1.00 68.56 85 SER A C 1
ATOM 668 O O . SER A 1 85 ? 25.704 -12.667 -37.540 1.00 68.56 85 SER A O 1
ATOM 670 N N . GLU A 1 86 ? 27.947 -12.918 -37.505 1.00 61.62 86 GLU A N 1
ATOM 671 C CA . GLU A 1 86 ? 28.080 -13.451 -38.861 1.00 61.62 86 GLU A CA 1
ATOM 672 C C . GLU A 1 86 ? 27.064 -14.586 -39.063 1.00 61.62 86 GLU A C 1
ATOM 674 O O . GLU A 1 86 ? 27.120 -15.623 -38.397 1.00 61.62 86 GLU A O 1
ATOM 679 N N . VAL A 1 87 ? 26.091 -14.363 -39.949 1.00 55.50 87 VAL A N 1
ATOM 680 C CA . VAL A 1 87 ? 25.405 -15.474 -40.604 1.00 55.50 87 VAL A CA 1
ATOM 681 C C . VAL A 1 87 ? 26.489 -16.074 -41.498 1.00 55.50 87 VAL A C 1
ATOM 683 O O . VAL A 1 87 ? 27.101 -15.297 -42.231 1.00 55.50 87 VAL A O 1
ATOM 686 N N . PRO A 1 88 ? 26.814 -17.378 -41.418 1.00 47.62 88 PRO A N 1
ATOM 687 C CA . PRO A 1 88 ? 27.666 -17.970 -42.437 1.00 47.62 88 PRO A CA 1
ATOM 688 C C . PRO A 1 88 ? 26.991 -17.668 -43.771 1.00 47.62 88 PRO A C 1
ATOM 690 O O . PRO A 1 88 ? 25.818 -18.003 -43.939 1.00 47.62 88 PRO A O 1
ATOM 693 N N . ASP A 1 89 ? 27.689 -16.944 -44.643 1.00 49.31 89 ASP A N 1
ATOM 694 C CA . ASP A 1 89 ? 27.195 -16.630 -45.972 1.00 49.31 89 ASP A CA 1
ATOM 695 C C . ASP A 1 89 ? 26.791 -17.950 -46.640 1.00 49.31 89 ASP A C 1
ATOM 697 O O . ASP A 1 89 ? 27.641 -18.787 -46.956 1.00 49.31 89 ASP A O 1
ATOM 701 N N . ASP A 1 90 ? 25.489 -18.139 -46.860 1.00 50.09 90 ASP A N 1
ATOM 702 C CA . ASP A 1 90 ? 25.011 -18.941 -47.978 1.00 50.09 90 ASP A CA 1
ATOM 703 C C . ASP A 1 90 ? 25.398 -18.168 -49.255 1.00 50.09 90 ASP A C 1
ATOM 705 O O . ASP A 1 90 ? 24.558 -17.576 -49.932 1.00 50.09 90 ASP A O 1
ATOM 709 N N . GLU A 1 91 ? 26.695 -18.141 -49.580 1.00 48.06 91 GLU A N 1
ATOM 710 C CA . GLU A 1 91 ? 27.132 -18.030 -50.970 1.00 48.06 91 GLU A CA 1
ATOM 711 C C . GLU A 1 91 ? 26.905 -19.400 -51.615 1.00 48.06 91 GLU A C 1
ATOM 713 O O . GLU A 1 91 ? 27.803 -20.225 -51.788 1.00 48.06 91 GLU A O 1
ATOM 718 N N . ASP A 1 92 ? 25.636 -19.655 -51.919 1.00 48.47 92 ASP A N 1
ATOM 719 C CA . ASP A 1 92 ? 25.244 -20.622 -52.923 1.00 48.47 92 ASP A CA 1
ATOM 720 C C . ASP A 1 92 ? 25.735 -20.120 -54.293 1.00 48.47 92 ASP A C 1
ATOM 722 O O . ASP A 1 92 ? 25.467 -18.987 -54.688 1.00 48.47 92 ASP A O 1
ATOM 726 N N . SER A 1 93 ? 26.297 -21.053 -55.061 1.00 46.22 93 SER A N 1
ATOM 727 C CA . SER A 1 93 ? 26.186 -21.115 -56.526 1.00 46.22 93 SER A CA 1
ATOM 728 C C . SER A 1 93 ? 27.026 -20.149 -57.380 1.00 46.22 93 SER A C 1
ATOM 730 O O . SER A 1 93 ? 26.531 -19.114 -57.817 1.00 46.22 93 SER A O 1
ATOM 732 N N . GLU A 1 94 ? 28.221 -20.596 -57.789 1.00 38.84 94 GLU A N 1
ATOM 733 C CA . GLU A 1 94 ? 28.595 -20.769 -59.215 1.00 38.84 94 GLU A CA 1
ATOM 734 C C . GLU A 1 94 ? 29.821 -21.684 -59.393 1.00 38.84 94 GLU A C 1
ATOM 736 O O . GLU A 1 94 ? 30.823 -21.524 -58.659 1.00 38.84 94 GLU A O 1
#

Foldseek 3Di:
DDPPPDDDDDPVVVVVVVVVVVVVVVVVVVVVVVVVVVVVVVVVVVVVVVVVVVVVVVVVVVVVVCCVVQNDFDADPVVRDTDHDDPPDPPDDD

Radius of gyration: 35.68 Å; chains: 1; bounding box: 70×25×102 Å

Organism: NCBI:txid408172

pLDDT: mean 84.24, std 17.11, range [38.84, 98.69]